Protein AF-A0A9E0Y4J1-F1 (afdb_monomer)

pLDDT: mean 82.58, std 9.74, range [49.72, 93.88]

Foldseek 3Di:
DLVVLLVVLLVVQLVVCVVLVHDSVVLSVQLNVLLVVLLVVLVVVVVCVCCVPPPPLVVLCPDPPNPVVVSVVVVVPDDCPVSVVSSSVSSVVSSVVSVVVSVVVSVVVVVVVVD

Solvent-accessible surface area (backbone atoms only — not comparable to full-atom values): 6135 Å² total; per-residue (Å²): 114,65,67,62,52,52,52,51,54,24,54,55,42,22,57,51,28,48,76,64,77,43,68,23,68,63,50,19,50,50,25,48,52,35,20,51,52,29,28,51,53,37,49,52,53,49,50,53,49,49,48,72,72,30,67,66,60,37,50,51,68,69,38,84,79,62,52,63,66,60,56,51,53,55,54,70,74,44,86,55,60,65,62,52,53,49,31,51,52,30,25,50,48,22,37,51,54,48,51,49,53,52,55,55,51,50,56,53,55,55,57,66,73,74,113

Secondary structure (DSSP, 8-state):
-HHHHHHHHHHHHHHHHHHTTS-HHHHHHHHHHHHHHHHHHHHHHHHHHHHHH-HHHHHHHHSSS--HHHHHHHHHHS--HHHHHHHHHHHHHHHHHHHHHHHHHHHHHHHHTT-

Radius of gyration: 19.85 Å; Cα contacts (8 Å, |Δi|>4): 82; chains: 1; bounding box: 52×25×53 Å

Nearest PDB structures (foldseek):
  5w93-assembly3_C  TM=2.842E-01  e=3.679E+00  Mus musculus

Structure (mmCIF, N/CA/C/O backbone):
data_AF-A0A9E0Y4J1-F1
#
_entry.id   AF-A0A9E0Y4J1-F1
#
loop_
_atom_site.group_PDB
_atom_site.id
_atom_site.type_symbol
_atom_site.label_atom_id
_atom_site.label_alt_id
_atom_site.label_comp_id
_atom_site.label_asym_id
_atom_site.label_entity_id
_atom_site.label_seq_id
_atom_site.pdbx_PDB_ins_code
_atom_site.Cartn_x
_atom_site.Cartn_y
_atom_site.Cartn_z
_atom_site.occupancy
_atom_site.B_iso_or_equiv
_atom_site.auth_seq_id
_atom_site.auth_comp_id
_atom_site.auth_asym_id
_atom_site.auth_atom_id
_atom_site.pdbx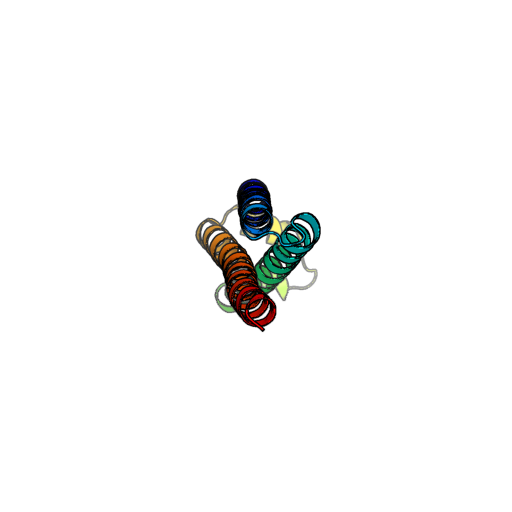_PDB_model_num
ATOM 1 N N . MET A 1 1 ? 0.670 10.751 -4.761 1.00 74.06 1 MET A N 1
ATOM 2 C CA . MET A 1 1 ? -0.784 10.604 -4.485 1.00 74.06 1 MET A CA 1
ATOM 3 C C . MET A 1 1 ? -1.052 9.492 -3.469 1.00 74.06 1 MET A C 1
ATOM 5 O O . MET A 1 1 ? -2.007 9.590 -2.706 1.00 74.06 1 MET A O 1
ATOM 9 N N . GLU A 1 2 ? -0.194 8.472 -3.405 1.00 76.38 2 GLU A N 1
ATOM 10 C CA . GLU A 1 2 ? -0.326 7.304 -2.528 1.00 76.38 2 GLU A CA 1
ATOM 11 C C . GLU A 1 2 ? -0.358 7.669 -1.038 1.00 76.38 2 GLU A C 1
ATOM 13 O O . GLU A 1 2 ? -1.185 7.138 -0.304 1.00 76.38 2 GLU A O 1
ATOM 18 N N . LEU A 1 3 ? 0.469 8.627 -0.600 1.00 84.38 3 LEU A N 1
ATOM 19 C CA . LEU A 1 3 ? 0.478 9.098 0.792 1.00 84.38 3 LEU A CA 1
ATOM 20 C C . LEU A 1 3 ? -0.876 9.677 1.225 1.00 84.38 3 LEU A C 1
ATOM 22 O O . LEU A 1 3 ? -1.320 9.423 2.339 1.00 84.38 3 LEU A O 1
ATOM 26 N N . GLY A 1 4 ? -1.564 10.403 0.338 1.00 87.62 4 GLY A N 1
ATOM 27 C CA . GLY A 1 4 ? -2.897 10.938 0.624 1.00 87.62 4 GLY A CA 1
ATOM 28 C C . GLY A 1 4 ? -3.926 9.825 0.827 1.00 87.62 4 GLY A C 1
ATOM 29 O O . GLY A 1 4 ? -4.709 9.869 1.775 1.00 87.62 4 GLY A O 1
ATOM 30 N N . VAL A 1 5 ? -3.871 8.782 -0.009 1.00 87.94 5 VAL A N 1
ATOM 31 C CA . VAL A 1 5 ? -4.730 7.595 0.133 1.00 87.94 5 VAL A CA 1
ATOM 32 C C . VAL A 1 5 ? -4.408 6.845 1.426 1.00 87.94 5 VAL A C 1
ATOM 34 O O . VAL A 1 5 ? -5.334 6.488 2.150 1.00 87.94 5 VAL A O 1
ATOM 37 N N . LEU A 1 6 ? -3.124 6.663 1.753 1.00 89.31 6 LEU A N 1
ATOM 38 C CA . LEU A 1 6 ? -2.659 6.007 2.979 1.00 89.31 6 LEU A CA 1
ATOM 39 C C . LEU A 1 6 ? -3.150 6.729 4.242 1.00 89.31 6 LEU A C 1
ATOM 41 O O . LEU A 1 6 ? -3.689 6.108 5.158 1.00 89.31 6 LEU A O 1
ATOM 45 N N . VAL A 1 7 ? -3.013 8.054 4.282 1.00 90.81 7 VAL A N 1
ATOM 46 C CA . VAL A 1 7 ? -3.514 8.867 5.397 1.00 90.81 7 VAL A CA 1
ATOM 47 C C . VAL A 1 7 ? -5.037 8.756 5.488 1.00 90.81 7 VAL A C 1
ATOM 49 O O . VAL A 1 7 ? -5.574 8.506 6.570 1.00 90.81 7 VAL A O 1
ATOM 52 N N . PHE A 1 8 ? -5.741 8.850 4.357 1.00 91.75 8 PHE A N 1
ATOM 53 C CA . PHE A 1 8 ? -7.199 8.744 4.311 1.00 91.75 8 PHE A CA 1
ATOM 54 C C . PHE A 1 8 ? -7.720 7.397 4.844 1.00 91.75 8 PHE A C 1
ATOM 56 O O . PHE A 1 8 ? -8.636 7.379 5.671 1.00 91.75 8 PHE A O 1
ATOM 63 N N . ILE A 1 9 ? -7.136 6.265 4.432 1.00 90.94 9 ILE A N 1
ATOM 64 C CA . ILE A 1 9 ? -7.557 4.934 4.910 1.00 90.94 9 ILE A CA 1
ATOM 65 C C . ILE A 1 9 ? -7.268 4.740 6.405 1.00 90.94 9 ILE A C 1
ATOM 67 O O . ILE A 1 9 ? -8.104 4.169 7.113 1.00 90.94 9 ILE A O 1
ATOM 71 N N . CYS A 1 10 ? -6.143 5.260 6.905 1.00 90.31 10 CYS A N 1
ATOM 72 C CA . CYS A 1 10 ? -5.788 5.207 8.323 1.00 90.31 10 CYS A CA 1
ATOM 73 C C . CYS A 1 10 ? -6.769 6.016 9.177 1.00 90.31 10 CYS A C 1
ATOM 75 O O . CYS A 1 10 ? -7.313 5.486 10.148 1.00 90.31 10 CYS A O 1
ATOM 77 N N . ILE A 1 11 ? -7.065 7.259 8.780 1.00 91.75 11 ILE A N 1
ATOM 78 C CA . ILE A 1 11 ? -8.051 8.115 9.458 1.00 91.75 11 ILE A CA 1
ATOM 79 C C . ILE A 1 11 ? -9.428 7.442 9.453 1.00 91.75 11 ILE A C 1
ATOM 81 O O . ILE A 1 11 ? -10.105 7.370 10.483 1.00 91.75 11 ILE A O 1
ATOM 85 N N . ARG A 1 12 ? -9.839 6.877 8.313 1.00 90.12 12 ARG A N 1
ATOM 86 C CA . ARG A 1 12 ? -11.139 6.210 8.189 1.00 90.12 12 ARG A CA 1
ATOM 87 C C . ARG A 1 12 ? -11.266 4.995 9.111 1.00 90.12 12 ARG A C 1
ATOM 89 O O . ARG A 1 12 ? -12.323 4.808 9.717 1.00 90.12 12 ARG A O 1
ATOM 96 N N . ASN A 1 13 ? -10.219 4.178 9.245 1.00 88.69 13 ASN A N 1
ATOM 97 C CA . ASN A 1 13 ? -10.230 3.051 10.185 1.00 88.69 13 ASN A CA 1
ATOM 98 C C . ASN A 1 13 ? -10.104 3.495 11.646 1.00 88.69 13 ASN A C 1
ATOM 100 O O . ASN A 1 13 ? -10.725 2.871 12.504 1.00 88.69 13 ASN A O 1
ATOM 104 N N . TYR A 1 14 ? -9.386 4.582 11.932 1.00 90.38 14 TYR A N 1
ATOM 105 C CA . TYR A 1 14 ? -9.315 5.161 13.274 1.00 90.38 14 TYR A CA 1
ATOM 106 C C . TYR A 1 14 ? -10.708 5.544 13.793 1.00 90.38 14 TYR A C 1
ATOM 108 O O . TYR A 1 14 ? -11.137 5.066 14.847 1.00 90.38 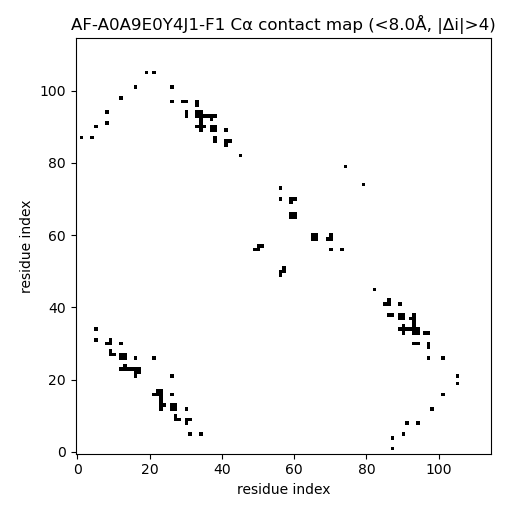14 TYR A O 1
ATOM 116 N N . PHE A 1 15 ? -11.459 6.347 13.028 1.00 90.31 15 PHE A N 1
ATOM 117 C CA . PHE A 1 15 ? -12.807 6.760 13.429 1.00 90.31 15 PHE A CA 1
ATOM 118 C C . PHE A 1 15 ? -13.750 5.567 13.565 1.00 90.31 15 PHE A C 1
ATOM 120 O O . PHE A 1 15 ? -14.523 5.492 14.519 1.00 90.31 15 PHE A O 1
ATOM 127 N N . ARG A 1 16 ? -13.651 4.586 12.666 1.00 87.25 16 ARG A N 1
ATOM 128 C CA . ARG A 1 16 ? -14.476 3.381 12.748 1.00 87.25 16 ARG A CA 1
ATOM 129 C C . ARG A 1 16 ? -14.176 2.535 13.985 1.00 87.25 16 ARG A C 1
ATOM 131 O O . ARG A 1 16 ? -15.107 2.086 14.646 1.00 87.25 16 ARG A O 1
ATOM 138 N N . ALA A 1 17 ? -12.903 2.338 14.316 1.00 86.38 17 ALA A N 1
ATOM 139 C CA . ALA A 1 17 ? -12.505 1.628 15.526 1.00 86.38 17 ALA A CA 1
ATOM 140 C C . ALA A 1 17 ? -13.022 2.335 16.785 1.00 86.38 17 ALA A C 1
ATOM 142 O O . ALA A 1 17 ? -13.506 1.670 17.702 1.00 86.38 17 ALA A O 1
ATOM 143 N N . ARG A 1 18 ? -12.986 3.676 16.796 1.00 88.12 18 ARG A N 1
ATOM 144 C CA . ARG A 1 18 ? -13.539 4.495 17.881 1.00 88.12 18 ARG A CA 1
ATOM 145 C C . ARG A 1 18 ? -15.050 4.297 18.030 1.00 88.12 18 ARG A C 1
ATOM 147 O O . ARG A 1 18 ? -15.514 4.088 19.145 1.00 88.12 18 ARG A O 1
ATOM 154 N N . LEU A 1 19 ? -15.796 4.281 16.921 1.00 87.88 19 LEU A N 1
ATOM 155 C CA . LEU A 1 19 ? -17.239 3.996 16.920 1.00 87.88 19 LEU A CA 1
ATOM 156 C C . LEU A 1 19 ? -17.565 2.584 17.436 1.00 87.88 19 LEU A C 1
ATOM 158 O O . LEU A 1 19 ? -18.6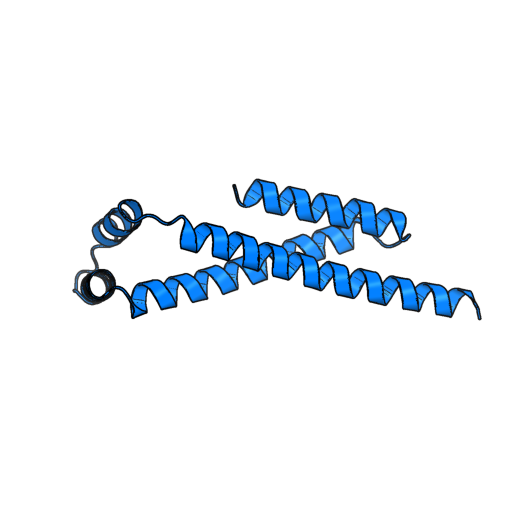07 2.377 18.044 1.00 87.88 19 LEU A O 1
ATOM 162 N N . MET A 1 20 ? -16.666 1.618 17.238 1.00 83.62 20 MET A N 1
ATOM 163 C CA . MET A 1 20 ? -16.816 0.235 17.714 1.00 83.62 20 MET A CA 1
ATOM 164 C C . MET A 1 20 ? -16.296 0.007 19.147 1.00 83.62 20 MET A C 1
ATOM 166 O O . MET A 1 20 ? -16.207 -1.142 19.583 1.00 83.62 20 MET A O 1
ATOM 170 N N . GLN A 1 21 ? -15.911 1.065 19.874 1.00 84.00 21 GLN A N 1
ATOM 171 C CA . GLN A 1 21 ? -15.258 0.982 21.192 1.00 84.00 21 GLN A CA 1
ATOM 172 C C . GLN A 1 21 ? -14.048 0.025 21.224 1.00 84.00 21 GLN A C 1
ATOM 174 O O . GLN A 1 21 ? -13.830 -0.735 22.179 1.00 84.00 21 GLN A O 1
ATOM 179 N N . LEU A 1 22 ? -13.270 0.026 20.141 1.00 83.06 22 LEU A N 1
ATOM 180 C CA . LEU A 1 22 ? -11.985 -0.657 20.037 1.00 83.06 22 LEU A CA 1
ATOM 181 C C . LEU A 1 22 ? -10.850 0.364 20.189 1.00 83.06 22 LEU A C 1
ATOM 183 O O . LEU A 1 22 ? -11.048 1.565 20.017 1.00 83.06 22 LEU A O 1
ATOM 187 N N . ASN A 1 23 ? -9.635 -0.112 20.479 1.00 87.50 23 ASN A N 1
ATOM 188 C CA . ASN A 1 23 ? -8.463 0.757 20.576 1.00 87.50 23 ASN A CA 1
ATOM 189 C C . ASN A 1 23 ? -8.114 1.350 19.196 1.00 87.50 23 ASN A C 1
ATOM 191 O O . ASN A 1 23 ? -7.502 0.689 18.355 1.00 87.50 23 ASN A O 1
ATOM 195 N N . ALA A 1 24 ? -8.545 2.590 18.962 1.00 86.19 24 ALA A N 1
ATOM 196 C CA . ALA A 1 24 ? -8.487 3.237 17.657 1.00 86.19 24 ALA A CA 1
ATOM 197 C C . ALA A 1 24 ? -7.059 3.447 17.144 1.00 86.19 24 ALA A C 1
ATOM 199 O O . ALA A 1 24 ? -6.805 3.241 15.957 1.00 86.19 24 ALA A O 1
ATOM 200 N N . GLY A 1 25 ? -6.120 3.788 18.033 1.00 86.25 25 GLY A N 1
ATOM 201 C CA . GLY A 1 25 ? -4.715 3.975 17.664 1.00 86.25 25 GLY A CA 1
ATOM 202 C C . GLY A 1 25 ? -4.079 2.681 17.159 1.00 86.25 25 GLY A C 1
ATOM 203 O O . GLY A 1 25 ? -3.458 2.659 16.101 1.00 86.25 25 GLY A O 1
ATOM 204 N N . LEU A 1 26 ? -4.323 1.574 17.862 1.00 89.50 26 LEU A N 1
ATOM 205 C CA . LEU A 1 26 ? -3.774 0.264 17.511 1.00 89.50 26 LEU A CA 1
ATOM 206 C C . LEU A 1 26 ? -4.322 -0.253 16.169 1.00 89.50 26 LEU A C 1
ATOM 208 O O . LEU A 1 26 ? -3.576 -0.786 15.350 1.00 89.50 26 LEU A O 1
ATOM 212 N N . TRP A 1 27 ? -5.605 -0.027 15.883 1.00 88.81 27 TRP A N 1
ATOM 213 C CA . TRP A 1 27 ? -6.192 -0.392 14.590 1.00 88.81 27 TRP A CA 1
ATOM 214 C C . TRP A 1 27 ? -5.756 0.508 13.431 1.00 88.81 27 TRP A C 1
ATOM 216 O O . TRP A 1 27 ? -5.595 0.021 12.308 1.00 88.81 27 TRP A O 1
ATOM 226 N N . ALA A 1 28 ? -5.544 1.801 13.681 1.00 89.00 28 ALA A N 1
ATOM 227 C CA . ALA A 1 28 ? -4.947 2.696 12.695 1.00 89.00 28 ALA A CA 1
ATOM 228 C C . ALA A 1 28 ? -3.513 2.257 12.361 1.00 89.00 28 ALA A C 1
ATOM 230 O O . ALA A 1 28 ? -3.157 2.178 11.188 1.00 89.00 28 ALA A O 1
ATOM 231 N N . PHE A 1 29 ? -2.735 1.861 13.372 1.00 91.56 29 PHE A N 1
ATOM 232 C CA . PHE A 1 29 ? -1.386 1.326 13.191 1.00 91.56 29 PHE A CA 1
ATOM 233 C C . PHE A 1 29 ? -1.372 0.021 12.381 1.00 91.56 29 PHE A C 1
ATOM 235 O O . PHE A 1 29 ? -0.608 -0.103 11.425 1.00 91.56 29 PHE A O 1
ATOM 242 N N . TYR A 1 30 ? -2.275 -0.923 12.670 1.00 91.19 30 TYR A N 1
ATOM 243 C CA . TYR A 1 30 ? -2.421 -2.125 11.838 1.00 91.19 30 TYR A CA 1
ATOM 244 C C . TYR A 1 30 ? -2.828 -1.806 10.400 1.00 91.19 30 TYR A C 1
ATOM 246 O O . TYR A 1 30 ? -2.341 -2.448 9.475 1.00 91.19 30 TYR A O 1
ATOM 254 N N . THR A 1 31 ? -3.687 -0.803 10.199 1.00 91.75 31 THR A N 1
ATOM 255 C CA . THR A 1 31 ? -4.069 -0.341 8.855 1.00 91.75 31 THR A CA 1
ATOM 256 C C . THR A 1 31 ? -2.858 0.192 8.100 1.00 91.75 31 THR A C 1
ATOM 258 O O . THR A 1 31 ? -2.663 -0.167 6.943 1.00 91.75 31 THR A O 1
ATOM 261 N N . PHE A 1 32 ? -2.024 0.991 8.766 1.00 92.50 32 PHE A N 1
ATOM 262 C CA . PHE A 1 32 ? -0.801 1.540 8.193 1.00 92.50 32 PHE A CA 1
ATOM 263 C C . PHE A 1 32 ? 0.180 0.440 7.770 1.00 92.50 32 PHE A C 1
ATOM 265 O O . PHE A 1 32 ? 0.609 0.415 6.617 1.00 92.50 32 PHE A O 1
ATOM 272 N N . ILE A 1 33 ? 0.472 -0.516 8.660 1.00 93.88 33 ILE A N 1
ATOM 273 C CA . ILE A 1 33 ? 1.377 -1.634 8.350 1.00 93.88 33 ILE A CA 1
ATOM 274 C C . ILE A 1 33 ? 0.816 -2.500 7.220 1.00 93.88 33 ILE A C 1
ATOM 276 O O . ILE A 1 33 ? 1.541 -2.817 6.280 1.00 93.88 33 ILE A O 1
ATOM 280 N N . ALA A 1 34 ? -0.465 -2.873 7.274 1.00 92.00 34 ALA A N 1
ATOM 281 C CA . ALA A 1 34 ? -1.072 -3.722 6.251 1.00 92.00 34 ALA A CA 1
ATOM 282 C C . ALA A 1 34 ? -1.087 -3.046 4.872 1.00 92.00 34 ALA A C 1
ATOM 284 O O . ALA A 1 34 ? -0.846 -3.701 3.855 1.00 92.00 34 ALA A O 1
ATOM 285 N N . ALA A 1 35 ? -1.342 -1.737 4.833 1.00 92.06 35 ALA A N 1
ATOM 286 C CA . ALA A 1 35 ? -1.303 -0.939 3.616 1.00 92.06 35 ALA A CA 1
ATOM 287 C C . ALA A 1 35 ? 0.118 -0.856 3.035 1.00 92.06 35 ALA A C 1
ATOM 289 O O . ALA A 1 35 ? 0.288 -1.096 1.841 1.00 92.06 35 ALA A O 1
ATOM 290 N N . LEU A 1 36 ? 1.134 -0.604 3.871 1.00 91.56 36 LEU A N 1
ATOM 291 C CA . LEU A 1 36 ? 2.540 -0.598 3.448 1.00 91.56 36 LEU A CA 1
ATOM 292 C C . LEU A 1 36 ? 3.010 -1.968 2.955 1.00 91.56 36 LEU A C 1
ATOM 294 O O . LEU A 1 36 ? 3.633 -2.054 1.901 1.00 91.56 36 LEU A O 1
ATOM 298 N N . ALA A 1 37 ? 2.683 -3.040 3.678 1.00 93.56 37 ALA A N 1
ATOM 299 C CA . ALA A 1 37 ? 3.044 -4.398 3.283 1.00 93.56 37 ALA A CA 1
ATOM 300 C C . ALA A 1 37 ? 2.413 -4.772 1.934 1.00 93.56 37 ALA A C 1
ATOM 302 O O . ALA A 1 37 ? 3.093 -5.279 1.045 1.00 93.56 37 ALA A O 1
ATOM 303 N N . SER A 1 38 ? 1.128 -4.459 1.745 1.00 93.19 38 SER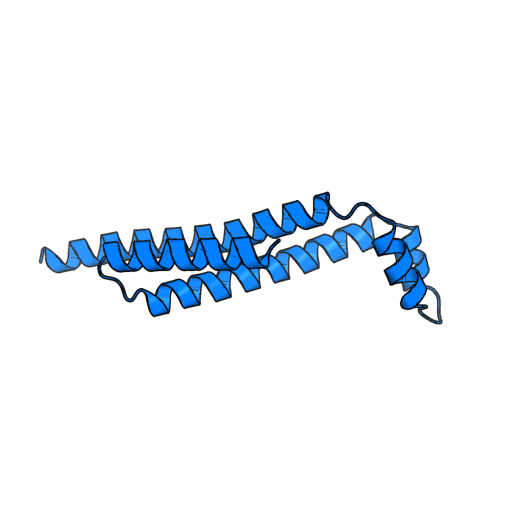 A N 1
ATOM 304 C CA . SER A 1 38 ? 0.424 -4.738 0.487 1.00 93.19 38 SER A CA 1
ATOM 305 C C . SER A 1 38 ? 0.963 -3.895 -0.671 1.00 93.19 38 SER A C 1
ATOM 307 O O . SER A 1 38 ? 1.105 -4.397 -1.785 1.00 93.19 38 SER A O 1
ATOM 309 N N . TRP A 1 39 ? 1.303 -2.629 -0.411 1.00 92.25 39 TRP A N 1
ATOM 310 C CA . TRP A 1 39 ? 1.952 -1.756 -1.388 1.00 92.25 39 TRP A CA 1
ATOM 311 C C . TRP A 1 39 ? 3.323 -2.302 -1.804 1.00 92.25 39 TRP A C 1
ATOM 313 O O . TRP A 1 39 ? 3.611 -2.387 -2.995 1.00 92.25 39 TRP A O 1
ATOM 323 N N . PHE A 1 40 ? 4.133 -2.751 -0.841 1.00 91.94 40 PHE A N 1
ATOM 324 C CA . PHE A 1 40 ? 5.452 -3.328 -1.100 1.00 91.94 40 PHE A CA 1
ATOM 325 C C . PHE A 1 40 ? 5.367 -4.598 -1.958 1.00 91.94 40 PHE A C 1
ATOM 327 O O . PHE A 1 40 ? 6.066 -4.715 -2.965 1.00 91.94 40 PHE A O 1
ATOM 334 N N . VAL A 1 41 ? 4.450 -5.513 -1.625 1.00 93.75 41 VAL A N 1
ATOM 335 C CA . VAL A 1 41 ? 4.187 -6.717 -2.433 1.00 93.75 41 VAL A CA 1
ATOM 336 C C . VAL A 1 41 ? 3.735 -6.342 -3.848 1.00 93.75 41 VAL A C 1
ATOM 338 O O . VAL A 1 41 ? 4.242 -6.900 -4.821 1.00 93.75 41 VAL A O 1
ATOM 341 N N . GLY A 1 42 ? 2.839 -5.360 -3.987 1.00 91.88 42 GLY A N 1
ATOM 342 C CA . GLY A 1 42 ? 2.416 -4.850 -5.294 1.00 91.88 42 GLY A CA 1
ATOM 343 C C . GLY A 1 42 ? 3.577 -4.283 -6.118 1.00 91.88 42 GLY A C 1
ATOM 344 O O . GLY A 1 42 ? 3.659 -4.537 -7.321 1.00 91.88 42 GLY A O 1
ATOM 345 N N . GLY A 1 43 ? 4.510 -3.580 -5.471 1.00 91.06 43 GLY A N 1
ATOM 346 C CA . GLY A 1 43 ? 5.715 -3.038 -6.101 1.00 91.06 43 GLY A CA 1
ATOM 347 C C . GLY A 1 43 ? 6.639 -4.126 -6.642 1.00 91.06 43 GLY A C 1
ATOM 348 O O . GLY A 1 43 ? 7.120 -4.017 -7.773 1.00 91.06 43 GLY A O 1
ATOM 349 N N . ILE A 1 44 ? 6.824 -5.213 -5.888 1.00 92.19 44 ILE A N 1
ATOM 350 C CA . ILE A 1 44 ? 7.585 -6.382 -6.350 1.00 92.19 44 ILE A CA 1
ATOM 351 C C . ILE A 1 44 ? 6.919 -6.993 -7.587 1.00 92.19 44 ILE A C 1
ATOM 353 O O . ILE A 1 44 ? 7.591 -7.220 -8.592 1.00 92.19 44 ILE A O 1
ATOM 357 N N . ILE A 1 45 ? 5.601 -7.209 -7.548 1.00 91.62 45 ILE A N 1
ATOM 358 C CA . ILE A 1 45 ? 4.851 -7.803 -8.666 1.00 91.62 45 ILE A CA 1
ATOM 359 C C . ILE A 1 45 ? 4.998 -6.955 -9.934 1.00 91.62 45 ILE A C 1
ATOM 361 O O . ILE A 1 45 ? 5.334 -7.486 -10.990 1.00 91.62 45 ILE A O 1
ATOM 365 N N . ILE A 1 46 ? 4.804 -5.637 -9.837 1.00 90.25 46 ILE A N 1
ATOM 366 C CA . ILE A 1 46 ? 4.986 -4.721 -10.972 1.00 90.25 46 ILE A CA 1
ATOM 367 C C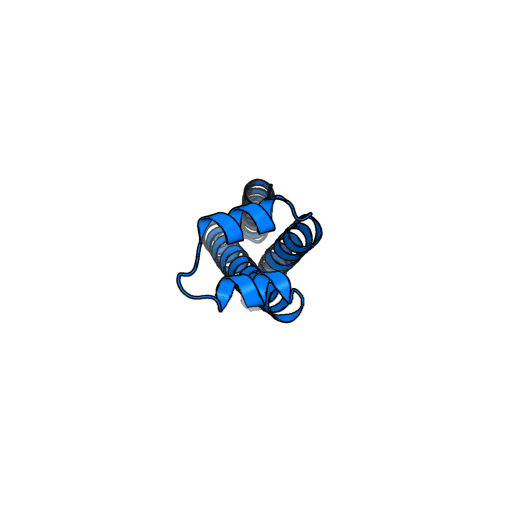 . ILE A 1 46 ? 6.410 -4.790 -11.509 1.00 90.25 46 ILE A C 1
ATOM 369 O O . ILE A 1 46 ? 6.597 -4.854 -12.721 1.00 90.25 46 ILE A O 1
ATOM 373 N N . THR A 1 47 ? 7.405 -4.779 -10.625 1.00 86.44 47 THR A N 1
ATOM 374 C CA . THR A 1 47 ? 8.813 -4.828 -11.029 1.00 86.44 47 THR A CA 1
ATOM 375 C C . THR A 1 47 ? 9.100 -6.106 -11.814 1.00 86.44 47 THR A C 1
ATOM 377 O O . THR A 1 47 ? 9.682 -6.044 -12.895 1.00 86.44 47 THR A O 1
ATOM 380 N N . LEU A 1 48 ? 8.609 -7.254 -11.337 1.00 86.69 48 LEU A N 1
ATOM 381 C CA . LEU A 1 48 ? 8.724 -8.530 -12.046 1.00 86.69 48 LEU A CA 1
ATOM 382 C C . LEU A 1 48 ? 7.998 -8.515 -13.398 1.00 86.69 48 LEU A C 1
ATOM 384 O O . LEU A 1 48 ? 8.542 -9.006 -14.385 1.00 86.69 48 LEU A O 1
ATOM 388 N N . ILE A 1 49 ? 6.802 -7.924 -13.471 1.00 87.06 49 ILE A N 1
ATOM 389 C CA . ILE A 1 49 ? 6.047 -7.796 -14.726 1.00 87.06 49 ILE A CA 1
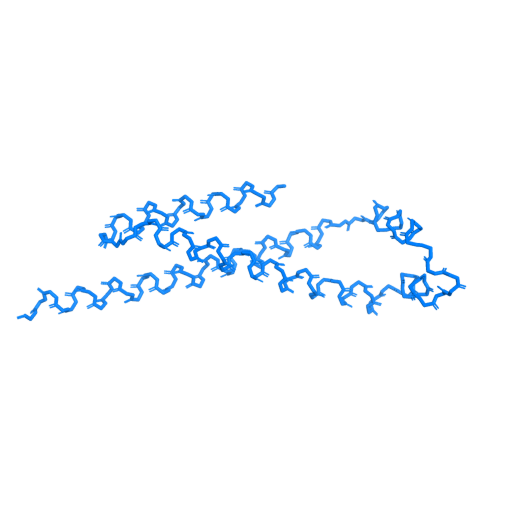ATOM 390 C C . ILE A 1 49 ? 6.797 -6.912 -15.728 1.00 87.06 49 ILE A C 1
ATOM 392 O O . ILE A 1 49 ? 6.877 -7.270 -16.902 1.00 87.06 49 ILE A O 1
ATOM 396 N N . LEU A 1 50 ? 7.349 -5.779 -15.288 1.00 84.12 50 LEU A N 1
ATOM 397 C CA . LEU A 1 50 ? 8.103 -4.865 -16.146 1.00 84.12 50 LEU A CA 1
ATOM 398 C C . LEU A 1 50 ? 9.371 -5.533 -16.682 1.00 84.12 50 LEU A C 1
ATOM 400 O O . LEU A 1 50 ? 9.606 -5.492 -17.885 1.00 84.12 50 LEU A O 1
ATOM 404 N N . ILE A 1 51 ? 10.133 -6.216 -15.825 1.00 81.69 51 ILE A N 1
ATOM 405 C CA . ILE A 1 51 ? 11.330 -6.963 -16.243 1.00 81.69 51 ILE A CA 1
ATOM 406 C C . ILE A 1 51 ? 10.959 -8.117 -17.188 1.00 81.69 51 ILE A C 1
ATOM 408 O O . ILE A 1 51 ? 11.679 -8.392 -18.146 1.00 81.69 51 ILE A O 1
ATOM 412 N N . GLY A 1 52 ? 9.840 -8.801 -16.933 1.00 81.31 52 GLY A N 1
ATOM 413 C CA . GLY A 1 52 ? 9.400 -9.947 -17.727 1.00 81.31 52 GLY A CA 1
ATOM 414 C C . GLY A 1 52 ? 8.822 -9.578 -19.095 1.00 81.31 52 GLY A C 1
ATOM 415 O O . GLY A 1 52 ? 9.014 -10.322 -20.054 1.00 81.31 52 GLY A O 1
ATOM 416 N N . ARG A 1 53 ? 8.115 -8.446 -19.203 1.00 79.94 53 ARG A N 1
ATOM 417 C CA . ARG A 1 53 ? 7.478 -8.005 -20.456 1.00 79.94 53 ARG A CA 1
ATOM 418 C C . ARG A 1 53 ? 8.356 -7.112 -21.318 1.00 79.94 53 ARG A C 1
ATOM 420 O O . ARG A 1 53 ? 8.155 -7.078 -22.529 1.00 79.94 53 ARG A O 1
ATOM 427 N N . ASP A 1 54 ? 9.273 -6.362 -20.722 1.00 77.50 54 ASP A N 1
ATOM 428 C CA . ASP A 1 54 ? 10.048 -5.363 -21.442 1.00 77.50 54 ASP A CA 1
ATOM 429 C C . ASP A 1 54 ? 11.442 -5.897 -21.789 1.00 77.50 54 ASP A C 1
ATOM 431 O O . ASP A 1 54 ? 12.372 -5.875 -20.981 1.00 77.50 54 ASP A O 1
ATOM 435 N N . ALA A 1 55 ? 11.578 -6.408 -23.016 1.00 74.31 55 ALA A N 1
ATOM 436 C CA . ALA A 1 55 ? 12.834 -6.958 -23.515 1.00 74.31 55 ALA A CA 1
ATOM 437 C C . ALA A 1 55 ? 13.965 -5.912 -23.535 1.00 74.31 55 ALA A C 1
ATOM 439 O O . ALA A 1 55 ? 15.119 -6.274 -23.297 1.00 74.31 55 ALA A O 1
ATOM 440 N N . GLN A 1 56 ? 13.644 -4.626 -23.749 1.00 73.31 56 GLN A N 1
ATOM 441 C CA . GLN A 1 56 ? 14.628 -3.543 -23.696 1.00 73.31 56 GLN A CA 1
ATOM 442 C C . GLN A 1 56 ? 15.104 -3.318 -22.265 1.00 73.31 56 GLN A C 1
ATOM 444 O O . GLN A 1 56 ? 16.310 -3.337 -22.025 1.00 73.31 56 GLN A O 1
ATOM 449 N N . LEU A 1 57 ? 14.185 -3.204 -21.302 1.00 71.50 57 LEU A N 1
ATOM 450 C CA . LEU A 1 57 ? 14.551 -3.053 -19.890 1.00 71.50 57 LEU A CA 1
ATOM 451 C C . LEU A 1 57 ? 15.371 -4.253 -19.393 1.00 71.50 57 LEU A C 1
ATOM 453 O O . LEU A 1 57 ? 16.376 -4.088 -18.705 1.00 71.50 57 LEU A O 1
ATOM 457 N N . ARG A 1 58 ? 14.983 -5.465 -19.799 1.00 74.50 58 ARG A N 1
ATOM 458 C CA . ARG A 1 58 ? 15.718 -6.696 -19.504 1.00 74.50 58 ARG A CA 1
ATOM 459 C C . ARG A 1 58 ? 17.124 -6.682 -20.107 1.00 74.50 58 ARG A C 1
ATOM 461 O O . ARG A 1 58 ? 18.068 -7.064 -19.422 1.00 74.50 58 ARG A O 1
ATOM 468 N N . SER A 1 59 ? 17.277 -6.232 -21.355 1.00 71.25 59 SER A N 1
ATOM 469 C CA . SER A 1 59 ? 18.596 -6.099 -21.987 1.00 71.25 59 SER A CA 1
ATOM 470 C C . SER A 1 59 ? 19.470 -5.038 -21.314 1.00 71.25 59 SER A C 1
ATOM 472 O O . SER A 1 59 ? 20.658 -5.286 -21.135 1.00 71.25 59 SER A O 1
ATOM 474 N N . LEU A 1 60 ? 18.885 -3.922 -20.862 1.00 72.19 60 LEU A N 1
ATOM 475 C CA . LEU A 1 60 ? 19.570 -2.859 -20.115 1.00 72.19 60 LEU A CA 1
ATOM 476 C C . LEU A 1 60 ? 20.051 -3.338 -18.740 1.00 72.19 60 LEU A C 1
ATOM 478 O O . LEU A 1 60 ? 21.138 -2.979 -18.305 1.00 72.19 60 LEU A O 1
ATOM 482 N N . LEU A 1 61 ? 19.257 -4.173 -18.067 1.00 72.81 61 LEU A N 1
ATOM 483 C CA . LEU A 1 61 ? 19.607 -4.754 -16.769 1.00 72.81 61 LEU A CA 1
ATOM 484 C C . LEU A 1 61 ? 20.636 -5.890 -16.872 1.00 72.81 61 LEU A C 1
ATOM 486 O O . LEU A 1 61 ? 21.321 -6.169 -15.891 1.00 72.81 61 LEU A O 1
ATOM 490 N N . MET A 1 62 ? 20.731 -6.557 -18.029 1.00 77.31 62 MET A N 1
ATOM 491 C CA . MET A 1 62 ? 21.680 -7.654 -18.260 1.00 77.31 62 MET A CA 1
ATOM 492 C C . MET A 1 62 ? 22.988 -7.228 -18.942 1.00 77.31 62 MET A C 1
ATOM 494 O O . MET A 1 62 ? 23.934 -8.013 -18.940 1.00 77.31 62 MET A O 1
ATOM 498 N N . HIS A 1 63 ? 23.083 -6.011 -19.487 1.00 70.75 63 HIS A N 1
ATOM 499 C CA . HIS A 1 63 ? 24.354 -5.476 -19.981 1.00 70.75 63 HIS A CA 1
ATOM 500 C C . HIS A 1 63 ? 25.249 -5.038 -18.816 1.00 70.75 63 HIS A C 1
ATOM 502 O O . HIS A 1 63 ? 24.808 -4.339 -17.904 1.00 70.75 63 HIS A O 1
ATOM 508 N N . GLN A 1 64 ? 26.522 -5.447 -18.852 1.00 60.34 64 GLN A N 1
ATOM 509 C CA . GLN A 1 64 ? 27.561 -4.904 -17.980 1.00 60.34 64 GLN A CA 1
ATOM 510 C C . GLN A 1 64 ? 28.388 -3.853 -18.737 1.00 60.34 64 GLN A C 1
ATOM 512 O O . GLN A 1 64 ? 28.842 -4.144 -19.844 1.00 60.34 64 GLN A O 1
ATOM 517 N N . PRO A 1 65 ? 28.637 -2.671 -18.145 1.00 67.75 65 PRO A N 1
ATOM 518 C CA . PRO A 1 65 ? 28.180 -2.228 -16.826 1.00 67.75 65 PRO A CA 1
ATOM 519 C C . PRO A 1 65 ? 26.687 -1.864 -16.818 1.00 67.75 65 PRO A C 1
ATOM 521 O O . PRO A 1 65 ? 26.168 -1.304 -17.779 1.00 67.75 65 PRO A O 1
ATOM 524 N N . VAL A 1 66 ? 26.003 -2.170 -15.710 1.00 65.25 66 VAL A N 1
ATOM 525 C CA . VAL A 1 66 ? 24.590 -1.809 -15.527 1.00 65.25 66 VAL A CA 1
ATOM 526 C C . VAL A 1 66 ? 24.499 -0.293 -15.401 1.00 65.25 66 VAL A C 1
ATOM 528 O O . VAL A 1 66 ? 24.764 0.266 -14.332 1.00 65.25 66 VAL A O 1
ATOM 531 N N . ASP A 1 67 ? 24.120 0.370 -16.487 1.00 70.06 67 ASP A N 1
ATOM 532 C CA . ASP A 1 67 ? 23.970 1.818 -16.518 1.00 70.06 67 ASP A CA 1
ATOM 533 C C . ASP A 1 67 ? 22.630 2.215 -15.877 1.00 70.06 67 ASP A C 1
ATOM 535 O O . ASP A 1 67 ? 21.590 2.383 -16.523 1.00 70.06 67 ASP A O 1
ATOM 539 N N . ARG A 1 68 ? 22.634 2.276 -14.538 1.00 71.31 68 ARG A N 1
ATOM 540 C CA . ARG A 1 68 ? 21.437 2.527 -13.715 1.00 71.31 68 ARG A CA 1
ATOM 541 C C . ARG A 1 68 ? 20.726 3.821 -14.111 1.00 71.31 68 ARG A C 1
ATOM 543 O O . ARG A 1 68 ? 19.504 3.888 -13.995 1.00 71.31 68 ARG A O 1
ATOM 550 N N . GLN A 1 69 ? 21.466 4.828 -14.578 1.00 75.25 69 GLN A N 1
ATOM 551 C CA . GLN A 1 69 ? 20.895 6.096 -15.030 1.00 75.25 69 GLN A CA 1
ATOM 552 C C . GLN A 1 69 ? 20.021 5.910 -16.271 1.00 75.25 69 GLN A C 1
ATOM 554 O O . GLN A 1 69 ? 18.890 6.395 -16.285 1.00 75.25 69 GLN A O 1
ATOM 559 N N . GLN A 1 70 ? 20.478 5.134 -17.256 1.00 73.44 70 GLN A N 1
ATOM 560 C CA . GLN A 1 70 ? 19.696 4.865 -18.465 1.00 73.44 70 GLN A CA 1
ATOM 561 C C . GLN A 1 70 ? 18.427 4.057 -18.164 1.00 73.44 70 GLN A C 1
ATOM 563 O O . GLN A 1 70 ? 17.374 4.320 -18.743 1.00 73.44 70 GLN 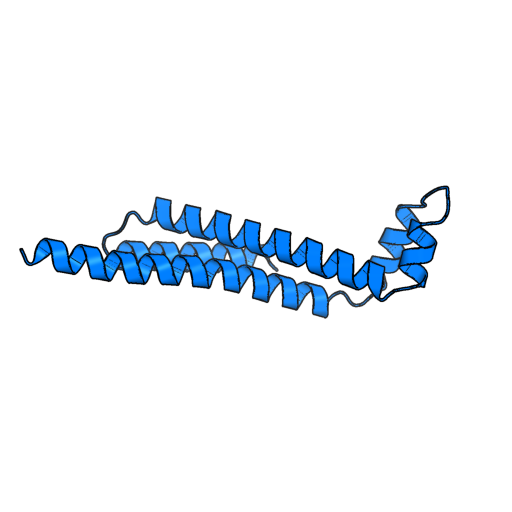A O 1
ATOM 568 N N . ALA A 1 71 ? 18.489 3.112 -17.218 1.00 71.44 71 ALA A N 1
ATOM 569 C CA . ALA A 1 71 ? 17.313 2.353 -16.791 1.00 71.44 71 ALA A CA 1
ATOM 570 C C . ALA A 1 71 ? 16.252 3.249 -16.122 1.00 71.44 71 ALA A C 1
ATOM 572 O O . ALA A 1 71 ? 15.057 3.104 -16.390 1.00 71.44 71 ALA A O 1
ATOM 573 N N . VAL A 1 72 ? 16.678 4.201 -15.283 1.00 76.31 72 VAL A N 1
ATOM 574 C CA . VAL A 1 72 ? 15.775 5.177 -14.651 1.00 76.31 72 VAL A CA 1
ATOM 575 C C . VAL A 1 72 ? 15.181 6.118 -15.695 1.00 76.31 72 VAL A C 1
ATOM 577 O O . VAL A 1 72 ? 13.970 6.329 -15.701 1.00 76.31 72 VAL A O 1
ATOM 580 N N . GLU A 1 73 ? 15.993 6.636 -16.615 1.00 79.25 73 GLU A N 1
ATOM 581 C CA . GLU A 1 73 ? 15.519 7.539 -17.667 1.00 79.25 73 GLU A CA 1
ATOM 582 C C . GLU A 1 73 ? 14.519 6.847 -18.610 1.00 79.25 73 GLU A C 1
ATOM 584 O O . GLU A 1 73 ? 13.498 7.431 -18.983 1.00 79.25 73 GLU A O 1
ATOM 589 N N . TYR A 1 74 ? 14.755 5.573 -18.937 1.00 78.00 74 TYR A N 1
ATOM 590 C CA . TYR A 1 74 ? 13.826 4.752 -19.713 1.00 78.00 74 TYR A CA 1
ATOM 591 C C . TYR A 1 74 ? 12.484 4.561 -18.989 1.00 78.00 74 TYR A C 1
ATOM 593 O O . TYR A 1 74 ? 11.419 4.719 -19.592 1.00 78.00 74 TYR A O 1
ATOM 601 N N . LEU A 1 75 ? 12.518 4.279 -17.683 1.00 75.44 75 LEU A N 1
ATOM 602 C CA . LEU A 1 75 ? 11.309 4.141 -16.867 1.00 75.44 75 LEU A CA 1
ATOM 603 C C . LEU A 1 75 ? 10.551 5.467 -16.717 1.00 75.44 75 LEU A C 1
ATOM 605 O O . LEU A 1 75 ? 9.322 5.450 -16.737 1.00 75.44 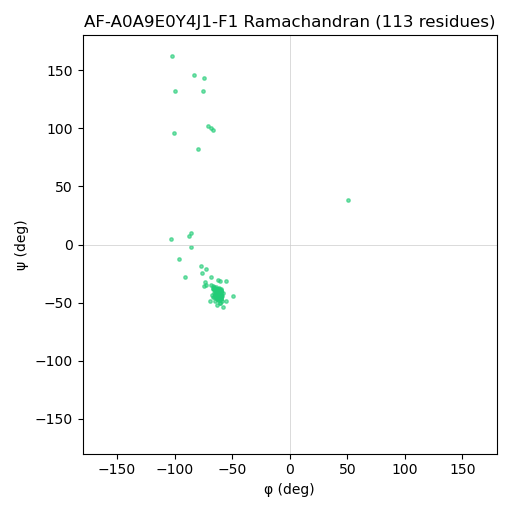75 LEU A O 1
ATOM 609 N N . MET A 1 76 ? 11.247 6.606 -16.631 1.00 76.75 76 MET A N 1
ATOM 610 C CA . MET A 1 76 ? 10.617 7.932 -16.569 1.00 76.75 76 MET A CA 1
ATOM 611 C C . MET A 1 76 ? 9.932 8.337 -17.880 1.00 76.75 76 MET A C 1
ATOM 613 O O . MET A 1 76 ? 8.959 9.088 -17.850 1.00 76.75 76 MET A O 1
ATOM 617 N N . LYS A 1 77 ? 10.404 7.832 -19.028 1.00 78.88 77 LYS A N 1
ATOM 618 C CA . LYS A 1 77 ? 9.764 8.053 -20.337 1.00 78.88 77 LYS A CA 1
ATOM 619 C C . LYS A 1 77 ? 8.522 7.183 -20.545 1.00 78.88 77 LYS A C 1
ATOM 621 O O . LYS A 1 77 ? 7.703 7.490 -21.413 1.00 78.88 77 LYS A O 1
ATOM 626 N N . LYS A 1 78 ? 8.351 6.106 -19.769 1.00 77.31 78 LYS A N 1
ATOM 627 C CA . LYS A 1 78 ? 7.158 5.259 -19.843 1.00 77.31 78 LYS A CA 1
ATOM 628 C C . LYS A 1 78 ? 6.008 5.819 -19.020 1.00 77.31 78 LYS A C 1
ATOM 630 O O . LYS A 1 78 ? 6.170 6.356 -17.931 1.00 77.31 78 LYS A O 1
ATOM 635 N N . ASN A 1 79 ? 4.799 5.605 -19.530 1.00 78.00 79 ASN A N 1
ATOM 636 C CA . ASN A 1 79 ? 3.591 5.903 -18.784 1.00 78.00 79 ASN A CA 1
ATOM 637 C C . ASN A 1 79 ? 3.421 4.892 -17.633 1.00 78.00 79 ASN A C 1
ATOM 639 O O . ASN A 1 79 ? 2.994 3.755 -17.840 1.00 78.00 79 ASN A O 1
ATOM 643 N N . LEU A 1 80 ? 3.762 5.320 -16.417 1.00 81.31 80 LEU A N 1
ATOM 644 C CA . LEU A 1 80 ? 3.670 4.521 -15.190 1.00 81.31 80 LEU A CA 1
ATOM 645 C C . LEU A 1 80 ? 2.280 4.573 -14.532 1.00 81.31 80 LEU A C 1
ATOM 647 O O . LEU A 1 80 ? 2.105 4.067 -13.424 1.00 81.31 80 LEU A O 1
ATOM 651 N N . PHE A 1 81 ? 1.271 5.129 -15.210 1.00 84.25 81 PHE A N 1
ATOM 652 C CA . PHE A 1 81 ? -0.075 5.271 -14.654 1.00 84.25 81 PHE A CA 1
ATOM 653 C C . PHE A 1 81 ? -0.712 3.927 -14.269 1.00 84.25 81 PHE A C 1
ATOM 655 O O . PHE A 1 81 ? -1.263 3.796 -13.181 1.00 84.25 81 PHE A O 1
ATOM 662 N N . ILE A 1 82 ? -0.593 2.899 -15.119 1.00 85.88 82 ILE A N 1
ATOM 663 C CA . ILE A 1 82 ? -1.151 1.562 -14.844 1.00 85.88 82 ILE A CA 1
ATOM 664 C C . ILE A 1 82 ? -0.495 0.926 -13.600 1.00 85.88 82 ILE A C 1
ATOM 666 O O . ILE A 1 82 ? -1.231 0.541 -12.687 1.00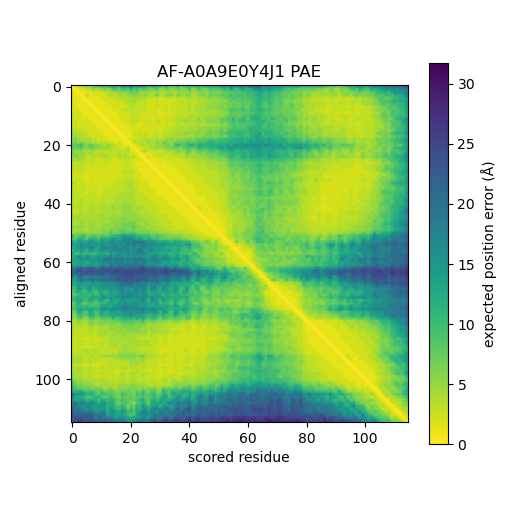 85.88 82 ILE A O 1
ATOM 670 N N . PRO A 1 83 ? 0.851 0.852 -13.500 1.00 87.50 83 PRO A N 1
ATOM 671 C CA . PRO A 1 83 ? 1.534 0.476 -12.263 1.00 87.50 83 PRO A CA 1
ATOM 672 C C . PRO A 1 83 ? 1.054 1.251 -11.034 1.00 87.50 83 PRO A C 1
ATOM 674 O O . PRO A 1 83 ? 0.796 0.666 -9.984 1.00 87.50 83 PRO A O 1
ATOM 677 N N . GLN A 1 84 ? 0.885 2.565 -11.162 1.00 86.81 84 GLN A N 1
ATOM 678 C CA . GLN A 1 84 ? 0.497 3.413 -10.044 1.00 86.81 84 GLN A CA 1
ATOM 679 C C . GLN A 1 84 ? -0.931 3.126 -9.558 1.00 86.81 84 GLN A C 1
ATOM 681 O O . GLN A 1 84 ? -1.163 2.991 -8.355 1.00 86.81 84 GLN A O 1
ATOM 686 N N . VAL A 1 85 ? -1.884 2.955 -10.479 1.00 89.69 85 VAL A N 1
ATOM 687 C CA . VAL A 1 85 ? -3.259 2.554 -10.142 1.00 89.69 85 VAL A CA 1
ATOM 688 C C . VAL A 1 85 ? -3.272 1.175 -9.481 1.00 89.69 85 VAL A C 1
ATOM 690 O O . VAL A 1 85 ? -3.955 0.986 -8.474 1.00 89.69 85 VAL A O 1
ATOM 693 N N . PHE A 1 86 ? -2.478 0.226 -9.982 1.00 89.81 86 PHE A N 1
ATOM 694 C CA . PHE A 1 86 ? -2.366 -1.102 -9.378 1.00 89.81 86 PHE A CA 1
ATOM 695 C C . PHE A 1 86 ? -1.842 -1.041 -7.935 1.00 89.81 86 PHE A C 1
ATOM 697 O O . PHE A 1 86 ? -2.422 -1.666 -7.048 1.00 89.81 86 PHE A O 1
ATOM 704 N N . LEU A 1 87 ? -0.814 -0.229 -7.661 1.00 90.56 87 LEU A N 1
ATOM 705 C CA . LEU A 1 87 ? -0.305 -0.021 -6.299 1.00 90.56 87 LEU A CA 1
ATOM 706 C C . LEU A 1 87 ? -1.366 0.553 -5.356 1.00 90.56 87 LEU A C 1
ATOM 708 O O . LEU A 1 87 ? -1.461 0.127 -4.202 1.00 90.56 87 LEU A O 1
ATOM 712 N N . ILE A 1 88 ? -2.187 1.489 -5.840 1.00 89.38 88 ILE A N 1
ATOM 713 C CA . ILE A 1 88 ? -3.309 2.034 -5.068 1.00 89.38 88 ILE A CA 1
ATOM 714 C C . ILE A 1 88 ? -4.324 0.927 -4.750 1.00 89.38 88 ILE A C 1
ATOM 716 O O . ILE A 1 88 ? -4.765 0.821 -3.604 1.00 89.38 88 ILE A O 1
ATOM 720 N N . VAL A 1 89 ? -4.655 0.065 -5.715 1.00 91.44 89 VAL A N 1
ATOM 721 C CA . VAL A 1 89 ? -5.556 -1.080 -5.496 1.00 91.44 89 VAL A CA 1
ATOM 722 C C . VAL A 1 89 ? -4.977 -2.056 -4.466 1.00 91.44 89 VAL A C 1
ATOM 724 O O . VAL A 1 89 ? -5.693 -2.453 -3.545 1.00 91.44 89 VAL A O 1
ATOM 727 N N . CYS A 1 90 ? -3.685 -2.389 -4.543 1.00 92.56 90 CYS A N 1
ATOM 728 C CA . CYS A 1 90 ? -3.017 -3.233 -3.545 1.00 92.56 90 CYS A CA 1
ATOM 729 C C . CYS A 1 90 ? -3.087 -2.624 -2.137 1.00 92.56 90 CYS A C 1
ATOM 731 O O . CYS A 1 90 ? -3.423 -3.312 -1.171 1.00 92.56 90 CYS A O 1
ATOM 733 N N . MET A 1 91 ? -2.831 -1.321 -2.017 1.00 89.44 91 MET A N 1
ATOM 734 C CA . MET A 1 91 ? -2.909 -0.594 -0.749 1.00 89.44 91 MET A CA 1
ATOM 735 C C . MET A 1 91 ? -4.335 -0.597 -0.166 1.00 89.44 91 MET A C 1
ATOM 737 O O . MET A 1 91 ? -4.519 -0.818 1.035 1.00 89.44 91 MET A O 1
ATOM 741 N N . ILE A 1 92 ? -5.357 -0.426 -1.014 1.00 90.12 92 ILE A N 1
ATOM 742 C CA . ILE A 1 92 ? -6.769 -0.566 -0.623 1.00 90.12 92 ILE A CA 1
ATOM 743 C C . ILE A 1 92 ? -7.068 -2.004 -0.172 1.00 90.12 92 ILE A C 1
ATOM 745 O O . ILE A 1 92 ? -7.794 -2.192 0.806 1.00 90.12 92 ILE A O 1
ATOM 749 N N . GLY A 1 93 ? -6.484 -3.013 -0.822 1.00 89.69 93 GLY A N 1
ATOM 750 C CA . GLY A 1 93 ? -6.578 -4.416 -0.409 1.00 89.69 93 GLY A CA 1
ATOM 751 C C . GLY A 1 93 ? -6.114 -4.635 1.034 1.00 89.69 93 GLY A C 1
ATOM 752 O O . GLY A 1 93 ? -6.858 -5.199 1.841 1.00 89.69 93 GLY A O 1
ATOM 753 N N . GLY A 1 94 ? -4.949 -4.092 1.401 1.00 87.81 94 GLY A N 1
ATOM 754 C CA . GLY A 1 94 ? -4.445 -4.122 2.780 1.00 87.81 94 GLY A CA 1
ATOM 755 C C . GLY A 1 94 ? -5.405 -3.472 3.785 1.00 87.81 94 GLY A C 1
ATOM 756 O O . GLY A 1 94 ? -5.681 -4.026 4.852 1.00 87.81 94 GLY A O 1
ATOM 757 N N . TYR A 1 95 ? -5.999 -2.335 3.415 1.00 89.00 95 TYR A N 1
ATOM 758 C CA . TYR A 1 95 ? -7.043 -1.683 4.213 1.00 89.00 95 TYR A CA 1
ATOM 759 C C . TYR A 1 95 ? -8.292 -2.561 4.405 1.00 89.00 95 TYR A C 1
ATOM 761 O O . TYR A 1 95 ? -8.819 -2.648 5.521 1.00 89.00 95 TYR A O 1
ATOM 769 N N . LEU A 1 96 ? -8.773 -3.219 3.344 1.00 90.38 96 LEU A N 1
ATOM 770 C CA . LEU A 1 96 ? -9.962 -4.077 3.396 1.00 90.38 96 LEU A CA 1
ATOM 771 C C . LEU A 1 96 ? -9.755 -5.287 4.313 1.00 90.38 96 LEU A C 1
ATOM 773 O O . LEU A 1 96 ? -10.672 -5.643 5.055 1.00 90.38 96 LEU A O 1
ATOM 777 N N . ILE A 1 97 ? -8.549 -5.858 4.329 1.00 91.06 97 ILE A N 1
ATOM 778 C CA . ILE A 1 97 ? -8.182 -6.954 5.234 1.00 91.06 97 ILE A CA 1
ATOM 779 C C . ILE A 1 97 ? -8.311 -6.512 6.698 1.00 91.06 97 ILE A C 1
ATOM 781 O O . ILE A 1 97 ? -8.999 -7.159 7.491 1.00 91.06 97 ILE A O 1
ATOM 785 N N . VAL A 1 98 ? -7.723 -5.370 7.067 1.00 90.44 98 VAL A N 1
ATOM 786 C CA . VAL A 1 98 ? -7.807 -4.857 8.448 1.00 90.44 98 VAL A CA 1
ATOM 787 C C . VAL A 1 98 ? -9.247 -4.515 8.823 1.00 90.44 98 VAL A C 1
ATOM 789 O O . VAL A 1 98 ? -9.701 -4.827 9.927 1.00 90.44 98 VAL A O 1
ATOM 792 N N . ARG A 1 99 ? -10.003 -3.935 7.887 1.00 87.06 99 ARG A N 1
ATOM 793 C CA . ARG A 1 99 ? -11.432 -3.654 8.060 1.00 87.06 99 ARG A CA 1
ATOM 794 C C . ARG A 1 99 ? -12.241 -4.929 8.318 1.00 87.06 99 ARG A C 1
ATOM 796 O O . ARG A 1 99 ? -13.129 -4.915 9.173 1.00 87.06 99 ARG A O 1
ATOM 803 N N . TYR A 1 100 ? -11.948 -6.014 7.608 1.00 89.12 100 TYR A N 1
ATOM 804 C CA . TYR A 1 100 ? -12.591 -7.308 7.821 1.00 89.12 100 TYR A CA 1
ATOM 805 C C . TYR A 1 100 ? -12.308 -7.851 9.230 1.00 89.12 100 TYR A C 1
ATOM 807 O O . TYR A 1 100 ? -13.243 -8.188 9.963 1.00 89.12 100 TYR A O 1
ATOM 815 N N . PHE A 1 101 ? -11.044 -7.838 9.663 1.00 87.94 101 PHE A N 1
ATOM 816 C CA . PHE A 1 101 ? -10.671 -8.276 11.012 1.00 87.94 101 PHE A CA 1
ATOM 817 C C . PHE A 1 101 ? -11.301 -7.420 12.116 1.00 87.94 101 PHE A C 1
ATOM 819 O O . PHE A 1 101 ? -11.752 -7.960 13.130 1.00 87.94 101 PHE A O 1
ATOM 826 N N . MET A 1 102 ? -11.392 -6.104 11.914 1.00 84.00 102 MET A N 1
ATOM 827 C CA . MET A 1 102 ? -12.059 -5.195 12.847 1.00 84.00 102 MET A CA 1
ATOM 828 C C . MET A 1 102 ? -13.546 -5.537 12.997 1.00 84.00 102 MET A C 1
ATOM 830 O O . MET A 1 102 ? -14.046 -5.646 14.119 1.00 84.00 102 MET A O 1
ATOM 834 N N . SER A 1 103 ? -14.238 -5.775 11.877 1.00 83.38 103 SER A N 1
ATOM 835 C CA . SER A 1 103 ? -15.652 -6.164 11.879 1.00 83.38 103 SER A CA 1
ATOM 836 C C . SER A 1 103 ? -15.872 -7.498 12.594 1.00 83.38 103 SER A C 1
ATOM 838 O O . SER A 1 103 ? -16.788 -7.615 13.406 1.00 83.38 103 SER A O 1
ATOM 840 N N . LYS A 1 104 ? -15.005 -8.491 12.354 1.00 82.75 104 LYS A N 1
ATOM 841 C CA . LYS A 1 104 ? -15.081 -9.799 13.020 1.00 82.75 104 LYS A CA 1
ATOM 842 C C . LYS A 1 104 ? -14.881 -9.679 14.536 1.00 82.75 104 LYS A C 1
ATOM 844 O O . LYS A 1 104 ? -15.648 -10.261 15.298 1.00 82.75 104 LYS A O 1
ATOM 849 N N . LYS A 1 105 ? -13.907 -8.876 14.986 1.00 74.31 105 LYS A N 1
ATOM 850 C CA . LYS A 1 105 ? -13.628 -8.672 16.420 1.00 74.31 105 LYS A CA 1
ATOM 851 C C . LYS A 1 105 ? -14.771 -7.959 17.150 1.00 74.31 105 LYS A C 1
ATOM 853 O O . LYS A 1 105 ? -15.065 -8.301 18.293 1.00 74.31 105 LYS A O 1
ATOM 858 N N . SER A 1 106 ? -15.424 -6.994 16.498 1.00 69.06 106 SER A N 1
ATOM 859 C CA . SER A 1 106 ? -16.592 -6.299 17.056 1.00 69.06 106 SER A CA 1
ATOM 860 C C . SER A 1 106 ? -17.749 -7.265 17.347 1.00 69.06 106 SER A C 1
ATOM 862 O O . SER A 1 106 ? -18.317 -7.215 18.437 1.00 69.06 106 SER A O 1
ATOM 864 N N . ILE A 1 107 ? -18.030 -8.200 16.431 1.00 69.38 107 ILE A N 1
ATOM 865 C CA . ILE A 1 107 ? -19.080 -9.219 16.604 1.00 69.38 107 ILE A CA 1
ATOM 866 C C . ILE A 1 107 ? -18.772 -10.130 17.803 1.00 69.38 107 ILE A C 1
ATOM 868 O O . ILE A 1 107 ? -19.657 -10.415 18.608 1.00 69.38 107 ILE A O 1
ATOM 872 N N . THR A 1 108 ? -17.515 -10.554 17.966 1.00 66.50 108 THR A N 1
ATOM 873 C CA . THR A 1 108 ? -17.102 -11.405 19.096 1.00 66.50 108 THR A CA 1
ATOM 874 C C . THR A 1 108 ? -17.207 -10.689 20.444 1.00 66.50 108 THR A C 1
ATOM 876 O O . THR A 1 108 ? -17.694 -11.282 21.403 1.00 66.50 108 THR A O 1
ATOM 879 N N . LYS A 1 109 ? -16.811 -9.410 20.532 1.00 63.00 109 LYS A N 1
ATOM 880 C CA . LYS A 1 109 ? -16.927 -8.628 21.778 1.00 63.00 109 LYS A CA 1
ATOM 881 C C . LYS A 1 109 ? -18.388 -8.482 22.220 1.00 63.00 109 LYS A C 1
ATOM 883 O O . LYS A 1 109 ? -18.670 -8.565 23.408 1.00 63.00 109 LYS A O 1
ATOM 888 N N . ASN A 1 110 ? -19.310 -8.310 21.271 1.00 62.66 110 ASN A N 1
ATOM 889 C CA . ASN A 1 110 ? -20.730 -8.159 21.582 1.00 62.66 110 ASN A CA 1
ATOM 890 C C . ASN A 1 110 ? -21.351 -9.458 22.133 1.00 62.66 110 ASN A C 1
ATOM 892 O O . ASN A 1 110 ? -22.171 -9.397 23.038 1.00 62.66 110 ASN A O 1
ATOM 896 N N . LYS A 1 111 ? -20.906 -10.632 21.655 1.00 62.50 111 LYS A N 1
ATOM 897 C CA . LYS A 1 111 ? -21.324 -11.929 22.220 1.00 62.50 111 LYS A CA 1
ATOM 898 C C . LYS A 1 111 ? -20.853 -12.135 23.662 1.00 62.50 111 LYS A C 1
ATOM 900 O O . LYS A 1 111 ? -21.623 -12.630 24.470 1.00 62.50 111 LYS A O 1
ATOM 905 N N . ASN A 1 112 ? -19.621 -11.745 23.991 1.00 64.50 112 ASN A N 1
ATOM 906 C CA . ASN A 1 112 ? -19.083 -11.931 25.344 1.00 64.50 112 ASN A CA 1
ATOM 907 C C . ASN A 1 112 ? -19.694 -10.983 26.386 1.00 64.50 112 ASN A C 1
ATOM 909 O O . ASN A 1 112 ? -19.625 -11.286 27.564 1.00 64.50 112 ASN A O 1
ATOM 913 N N . ASN A 1 113 ? -20.278 -9.857 25.968 1.00 60.62 113 ASN A N 1
ATOM 914 C CA . ASN A 1 113 ? -20.984 -8.936 26.865 1.00 60.62 113 ASN A CA 1
ATOM 915 C C . ASN A 1 113 ? -22.460 -9.324 27.097 1.00 60.62 113 ASN A C 1
ATOM 917 O O . ASN A 1 113 ? -23.161 -8.613 27.811 1.00 60.62 113 ASN A O 1
ATOM 921 N N . GLN A 1 114 ? -22.951 -10.387 26.450 1.00 55.16 114 GLN A N 1
ATOM 922 C CA . GLN A 1 114 ? -24.316 -10.908 26.613 1.00 55.16 114 GLN A CA 1
ATOM 923 C C . GLN A 1 114 ? -24.379 -12.177 27.482 1.00 55.16 114 GLN A C 1
ATOM 925 O O . GLN A 1 114 ? -25.451 -12.768 27.600 1.00 55.16 114 GLN A O 1
ATOM 930 N N . ILE A 1 115 ? -23.251 -12.594 28.064 1.00 49.72 115 ILE A N 1
ATOM 931 C CA . ILE A 1 115 ? -23.131 -13.684 29.045 1.00 49.72 115 ILE A CA 1
ATOM 932 C C . ILE A 1 115 ? -22.717 -13.049 30.369 1.00 49.72 115 ILE A C 1
ATOM 934 O O . ILE A 1 115 ? -23.278 -13.453 31.407 1.00 49.72 115 ILE A O 1
#

Sequence (115 aa):
MELGVLVFICIRNYFRARLMQLNAGLWAFYTFIAALASWFVGGIIITLILIGRDAQLRSLLMHQPVDRQQAVEYLMKKNLFIPQVFLIVCMIGGYLIVRYFMSKKSITKNKNNQI

Mean predicted aligned error: 7.88 Å